Protein AF-A0A2E1MJI7-F1 (afdb_monomer)

Radius of gyration: 14.14 Å; Cα contacts (8 Å, |Δi|>4): 85; chains: 1; bounding box: 34×32×38 Å

Foldseek 3Di:
DPVVVLVVLCVVLVLVVFDDDDDDDDPDPDPFPDWDWDDDPVDIWIFTDPDDPVQSVQVSVLSSVRSVVDVDRDRDPVRVVRTDDDDPPPDDPDDD

pLDDT: mean 81.34, std 16.12, range [32.84, 95.75]

Secondary structure (DSSP, 8-state):
--HHHHHHHHHHTTGGGTS-----S--SS-S-SS-EEEEETTEEEEE----SHHHHHHHHHHHHHHTTT-TT-PPPHHHHTTEE--PPPS------

Solvent-accessible surface area (backbone atoms only — not comparable to full-atom values): 6364 Å² total; per-residue (Å²): 127,71,60,65,63,52,53,52,51,36,59,77,67,61,29,73,86,65,43,83,87,84,88,76,76,86,94,59,98,62,95,62,51,60,68,46,77,51,79,54,100,88,47,77,46,40,30,37,64,59,79,53,68,69,49,56,52,49,51,53,50,47,48,59,43,49,60,65,71,47,95,76,69,72,79,56,66,83,53,57,79,31,52,52,89,79,73,77,72,97,78,74,88,74,79,133

Structure (mmCIF, N/CA/C/O backbone):
data_AF-A0A2E1MJI7-F1
#
_entry.id   AF-A0A2E1MJI7-F1
#
loop_
_atom_site.group_PDB
_atom_site.id
_atom_site.type_symbol
_atom_site.label_atom_id
_atom_site.label_alt_id
_atom_site.label_comp_id
_atom_site.label_asym_id
_atom_site.label_entity_id
_atom_site.label_seq_id
_atom_site.pdbx_PDB_ins_code
_atom_site.Cartn_x
_atom_site.Cartn_y
_atom_site.Cartn_z
_atom_site.occupancy
_atom_site.B_iso_or_equiv
_atom_site.auth_seq_id
_atom_site.auth_comp_id
_atom_site.auth_asym_id
_atom_site.auth_atom_id
_atom_site.pdbx_PDB_model_num
ATOM 1 N N . MET A 1 1 ? 9.672 3.695 -8.325 1.00 69.19 1 MET A N 1
ATOM 2 C CA . MET A 1 1 ? 8.583 3.760 -7.327 1.00 69.19 1 MET A CA 1
ATOM 3 C C . MET A 1 1 ? 8.170 5.217 -7.141 1.00 69.19 1 MET A C 1
ATOM 5 O O . MET A 1 1 ? 9.068 6.026 -6.928 1.00 69.19 1 MET A O 1
ATOM 9 N N . PRO A 1 2 ? 6.879 5.576 -7.254 1.00 86.06 2 PRO A N 1
ATOM 10 C CA . PRO A 1 2 ?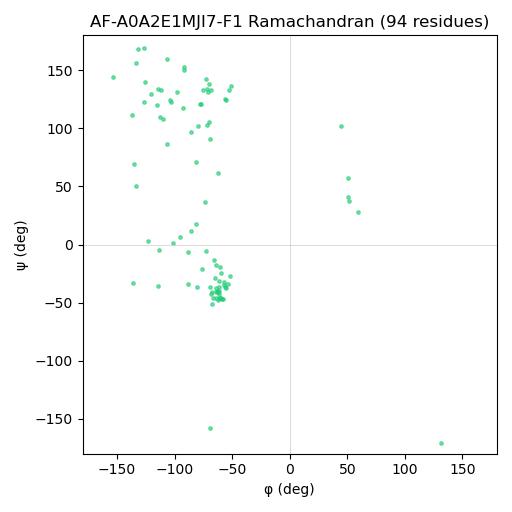 6.405 6.958 -7.165 1.00 86.06 2 PRO A CA 1
ATOM 11 C C . PRO A 1 2 ? 6.255 7.395 -5.698 1.00 86.06 2 PRO A C 1
ATOM 13 O O . PRO A 1 2 ? 5.154 7.527 -5.172 1.00 86.06 2 PRO A O 1
ATOM 16 N N . VAL A 1 3 ? 7.391 7.572 -5.021 1.00 87.69 3 VAL A N 1
ATOM 17 C CA . VAL A 1 3 ? 7.454 7.897 -3.586 1.00 87.69 3 VAL A CA 1
ATOM 18 C C . VAL A 1 3 ? 6.697 9.180 -3.251 1.00 87.69 3 VAL A C 1
ATOM 20 O O . VAL A 1 3 ? 5.907 9.187 -2.309 1.00 87.69 3 VAL A O 1
ATOM 23 N N . ASP A 1 4 ? 6.912 10.244 -4.022 1.00 92.25 4 ASP A N 1
ATOM 24 C CA . ASP A 1 4 ? 6.297 11.543 -3.737 1.00 92.25 4 ASP A CA 1
ATOM 25 C C . ASP A 1 4 ? 4.777 11.491 -3.926 1.00 92.25 4 ASP A C 1
ATOM 27 O O . ASP A 1 4 ? 4.037 11.925 -3.050 1.00 92.25 4 ASP A O 1
ATOM 31 N N . ALA A 1 5 ? 4.298 10.804 -4.969 1.00 90.81 5 ALA A N 1
ATOM 32 C CA . ALA A 1 5 ? 2.864 10.608 -5.183 1.00 90.81 5 ALA A CA 1
ATOM 33 C C . ALA A 1 5 ? 2.187 9.837 -4.033 1.00 90.81 5 ALA A C 1
ATOM 35 O O . ALA A 1 5 ? 1.050 10.139 -3.671 1.00 90.81 5 ALA A O 1
ATOM 36 N N . LEU A 1 6 ? 2.875 8.856 -3.433 1.00 91.88 6 LEU A N 1
ATOM 37 C CA . LEU 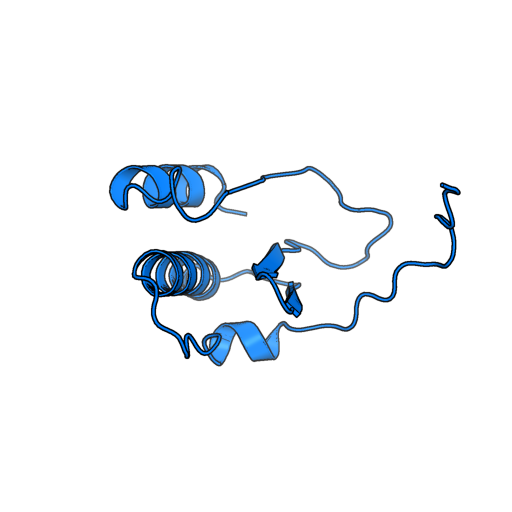A 1 6 ? 2.366 8.142 -2.257 1.00 91.88 6 LEU A CA 1
ATOM 38 C C . LEU A 1 6 ? 2.307 9.051 -1.024 1.00 91.88 6 LEU A C 1
ATOM 40 O O . LEU A 1 6 ? 1.308 9.034 -0.308 1.00 91.88 6 LEU A O 1
ATOM 44 N N . LYS A 1 7 ? 3.340 9.869 -0.787 1.00 93.31 7 LYS A N 1
ATOM 45 C CA . LYS A 1 7 ? 3.350 10.837 0.321 1.00 93.31 7 LYS A CA 1
ATOM 46 C C . LYS A 1 7 ? 2.221 11.857 0.182 1.00 93.31 7 LYS A C 1
ATOM 48 O O . LYS A 1 7 ? 1.480 12.069 1.142 1.00 93.31 7 LYS A O 1
ATOM 53 N N . ASP A 1 8 ? 2.047 12.410 -1.015 1.00 95.38 8 ASP A N 1
ATOM 54 C CA . ASP A 1 8 ? 0.985 13.368 -1.328 1.00 95.38 8 ASP A CA 1
ATOM 55 C C . ASP A 1 8 ? -0.398 12.745 -1.125 1.00 95.38 8 ASP A C 1
ATOM 57 O O . ASP A 1 8 ? -1.290 13.358 -0.537 1.00 95.38 8 ASP A O 1
ATOM 61 N N . ALA A 1 9 ? -0.583 11.494 -1.556 1.00 94.44 9 ALA A N 1
ATOM 62 C CA . ALA A 1 9 ? -1.826 10.766 -1.339 1.00 94.44 9 ALA A CA 1
ATOM 63 C C . ALA A 1 9 ? -2.108 10.533 0.154 1.00 94.44 9 ALA A C 1
ATOM 65 O O . ALA A 1 9 ? -3.254 10.676 0.585 1.00 94.44 9 ALA A O 1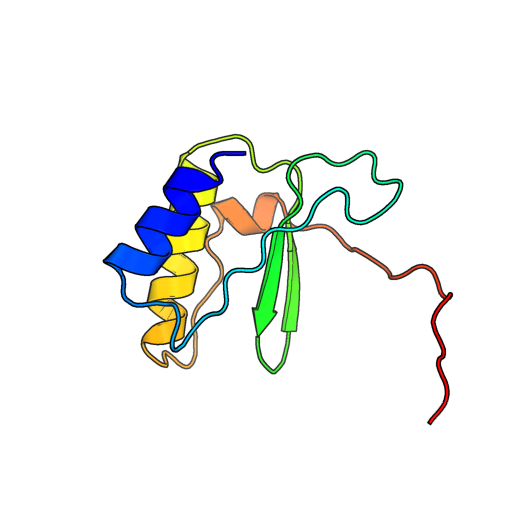
ATOM 66 N N . TRP A 1 10 ? -1.086 10.215 0.953 1.00 95.38 10 TRP A N 1
ATOM 67 C CA . TRP A 1 10 ? -1.228 10.041 2.401 1.00 95.38 10 TRP A CA 1
ATOM 68 C C . TRP A 1 10 ? -1.628 11.329 3.110 1.00 95.38 10 TRP A C 1
ATOM 70 O O . TRP A 1 10 ? -2.473 11.313 4.006 1.00 95.38 10 TRP A O 1
ATOM 80 N N . GLU A 1 11 ? -1.047 12.450 2.694 1.00 94.94 11 GLU A N 1
ATOM 81 C CA . GLU A 1 11 ? -1.392 13.767 3.210 1.00 94.94 11 GLU A CA 1
ATOM 82 C C . GLU A 1 11 ? -2.807 14.186 2.814 1.00 94.94 11 GLU A C 1
ATOM 84 O O . GLU A 1 11 ? -3.622 14.501 3.681 1.00 94.94 11 GLU A O 1
ATOM 89 N N . LYS A 1 12 ? -3.136 14.095 1.521 1.00 95.75 12 LYS A N 1
ATOM 90 C CA . LYS A 1 12 ? -4.447 14.465 0.976 1.00 95.75 12 LYS A CA 1
ATOM 91 C C . LYS A 1 12 ? -5.601 13.707 1.634 1.00 95.75 12 LYS A C 1
ATOM 93 O O . LYS A 1 12 ? -6.684 14.262 1.792 1.00 95.75 12 LYS A O 1
ATOM 98 N N . ASN A 1 13 ? -5.384 12.445 1.996 1.00 94.06 13 ASN A N 1
ATOM 99 C CA . ASN A 1 13 ? -6.398 11.596 2.623 1.00 94.06 13 ASN A CA 1
ATOM 100 C C . ASN A 1 13 ? -6.319 11.585 4.163 1.00 94.06 13 ASN A C 1
ATOM 102 O O . ASN A 1 13 ? -7.042 10.818 4.795 1.00 94.06 13 ASN A O 1
ATOM 106 N N . ASN A 1 14 ? -5.460 12.416 4.771 1.00 93.25 14 ASN A N 1
ATOM 107 C CA . ASN A 1 14 ? -5.238 12.489 6.219 1.00 93.25 14 ASN A CA 1
ATOM 108 C C . ASN A 1 14 ? -4.948 11.116 6.867 1.00 93.25 14 ASN A C 1
ATOM 110 O O . ASN A 1 14 ? -5.396 10.814 7.974 1.00 93.25 14 ASN A O 1
ATOM 114 N N . LEU A 1 15 ? -4.200 10.261 6.162 1.00 92.56 15 LEU A N 1
ATOM 115 C CA . LEU A 1 15 ? -3.964 8.876 6.579 1.00 92.56 15 LEU A CA 1
ATOM 116 C C . LEU A 1 15 ? -2.950 8.762 7.716 1.00 92.56 15 LEU A C 1
ATOM 118 O O . LEU A 1 15 ? -3.000 7.786 8.455 1.00 92.56 15 LEU A O 1
ATOM 122 N N . LYS A 1 16 ? -2.095 9.774 7.919 1.00 87.25 16 LYS A N 1
ATOM 123 C CA . LYS A 1 16 ? -0.994 9.776 8.905 1.00 87.25 16 LYS A CA 1
ATOM 124 C C . LYS A 1 16 ? -1.429 9.402 10.3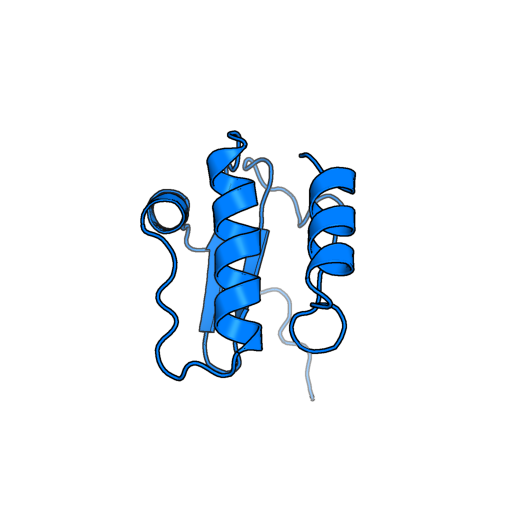36 1.00 87.25 16 LYS A C 1
ATOM 126 O O . LYS A 1 16 ? -0.625 8.855 11.076 1.00 87.25 16 LYS A O 1
ATOM 131 N N . ASN A 1 17 ? -2.688 9.654 10.709 1.00 85.75 17 ASN A N 1
ATOM 132 C CA . ASN A 1 17 ? -3.226 9.354 12.046 1.00 85.75 17 ASN A CA 1
ATOM 133 C C . ASN A 1 17 ? -3.806 7.935 12.199 1.00 85.75 17 ASN A C 1
ATOM 135 O O . ASN A 1 17 ? -4.236 7.573 13.288 1.00 85.75 17 ASN A O 1
ATOM 139 N N . SER A 1 18 ? -3.902 7.166 11.112 1.00 87.94 18 SER A N 1
ATOM 140 C CA . SER A 1 18 ? -4.644 5.892 11.071 1.00 87.94 18 SER A CA 1
ATOM 141 C C . SER A 1 18 ? -3.898 4.770 10.354 1.00 87.94 18 SER A C 1
ATOM 143 O O . SER A 1 18 ? -4.025 3.612 10.733 1.00 87.94 18 SER A O 1
ATOM 145 N N . VAL A 1 19 ? -3.110 5.103 9.331 1.00 90.38 19 VAL A N 1
ATOM 146 C CA . VAL A 1 19 ? -2.301 4.165 8.556 1.00 90.38 19 VAL A CA 1
ATOM 147 C C . VAL A 1 19 ? -0.935 4.799 8.330 1.00 90.38 19 VAL A C 1
ATOM 149 O O . VAL A 1 19 ? -0.806 5.784 7.599 1.00 90.38 19 VAL A O 1
ATOM 152 N N . GLU A 1 20 ? 0.094 4.237 8.953 1.00 92.38 20 GLU A N 1
ATOM 153 C CA . GLU A 1 20 ? 1.468 4.700 8.782 1.00 92.38 20 GLU A CA 1
ATOM 154 C C . GLU A 1 20 ? 1.988 4.374 7.371 1.00 92.38 20 GLU A C 1
ATOM 156 O O . GLU A 1 20 ? 1.753 3.288 6.841 1.00 92.38 20 GLU A O 1
ATOM 161 N N . LEU A 1 21 ? 2.709 5.321 6.760 1.00 92.31 21 LEU A N 1
ATOM 162 C CA . LEU A 1 21 ? 3.473 5.093 5.533 1.00 92.31 21 LEU A CA 1
ATOM 163 C C . LEU A 1 21 ? 4.964 5.140 5.849 1.00 92.31 21 LEU A C 1
ATOM 165 O O . LEU A 1 21 ? 5.530 6.217 6.044 1.00 92.31 21 LEU A O 1
ATOM 169 N N . THR A 1 22 ? 5.610 3.980 5.815 1.00 89.94 22 THR A N 1
ATOM 170 C CA . THR A 1 22 ? 7.064 3.863 5.935 1.00 89.94 22 THR A CA 1
ATOM 171 C C . THR A 1 22 ? 7.670 3.594 4.560 1.00 89.94 22 THR A C 1
ATOM 173 O O . THR A 1 22 ? 7.302 2.636 3.882 1.00 89.94 22 THR A O 1
ATOM 176 N N . ILE A 1 23 ? 8.619 4.432 4.140 1.00 86.38 23 ILE A N 1
ATOM 177 C CA . ILE A 1 23 ? 9.383 4.247 2.899 1.00 86.38 23 ILE A CA 1
ATOM 178 C C . ILE A 1 23 ? 10.827 3.955 3.286 1.00 86.38 23 ILE A C 1
ATOM 180 O O . ILE A 1 23 ? 11.535 4.835 3.773 1.00 86.38 23 ILE A O 1
ATOM 184 N N . SER A 1 24 ? 11.259 2.718 3.074 1.00 80.88 24 SER A N 1
ATOM 185 C CA . SER A 1 24 ? 12.628 2.275 3.314 1.00 80.88 24 SER A CA 1
ATOM 186 C C . SER A 1 24 ? 13.386 2.073 2.000 1.00 80.88 24 SER A C 1
ATOM 188 O O . SER A 1 24 ? 12.804 1.935 0.922 1.00 80.88 24 SER A O 1
ATOM 190 N N . GLY A 1 25 ? 14.717 2.079 2.099 1.00 71.56 25 GLY A N 1
ATOM 191 C CA . GLY A 1 25 ? 15.590 1.580 1.039 1.00 71.56 25 GLY A CA 1
ATOM 192 C C . GLY A 1 25 ? 15.487 0.056 0.895 1.00 71.56 25 GLY A C 1
ATOM 193 O O . GLY A 1 25 ? 14.511 -0.564 1.306 1.00 71.56 25 GLY A O 1
ATOM 194 N N . CYS A 1 26 ? 16.507 -0.575 0.316 1.00 67.12 26 CYS A N 1
ATOM 195 C CA . CYS A 1 26 ? 16.484 -2.014 0.055 1.00 67.12 26 CYS A CA 1
ATOM 196 C C . CYS A 1 26 ? 16.216 -2.840 1.334 1.00 67.12 26 CYS A C 1
ATOM 198 O O . CYS A 1 26 ? 16.958 -2.734 2.308 1.00 67.12 26 CYS A O 1
ATOM 200 N N . LEU A 1 27 ? 15.180 -3.686 1.312 1.00 62.69 27 LEU A N 1
ATOM 201 C CA . LEU A 1 27 ? 14.743 -4.528 2.440 1.00 62.69 27 LEU A CA 1
ATOM 202 C C . LEU A 1 27 ? 15.556 -5.837 2.593 1.00 62.69 27 LEU A C 1
ATOM 204 O O . LEU A 1 27 ? 15.112 -6.774 3.248 1.00 62.69 27 LEU A O 1
ATOM 208 N N . GLY A 1 28 ? 16.739 -5.932 1.977 1.00 62.31 28 GLY A N 1
ATOM 209 C CA . GLY A 1 28 ? 17.617 -7.111 2.014 1.00 62.31 28 GLY A CA 1
ATOM 210 C C . GLY A 1 28 ? 18.107 -7.533 0.621 1.00 62.31 28 GLY A C 1
ATOM 211 O O . GLY A 1 28 ? 17.883 -6.808 -0.344 1.00 62.31 28 GLY A O 1
ATOM 212 N N . PRO A 1 29 ? 18.758 -8.703 0.464 1.00 55.66 29 PRO A N 1
ATOM 213 C CA . PRO A 1 29 ? 19.341 -9.170 -0.807 1.00 55.66 29 PRO A CA 1
ATOM 214 C C . PRO A 1 29 ? 18.294 -9.642 -1.844 1.00 55.66 29 PRO A C 1
ATOM 216 O O . PRO A 1 29 ? 18.492 -10.623 -2.562 1.00 55.66 29 PRO A O 1
ATOM 219 N N . CYS A 1 30 ? 17.142 -8.975 -1.914 1.00 57.94 30 CYS A N 1
ATOM 220 C CA . CYS A 1 30 ? 16.016 -9.378 -2.743 1.00 57.94 30 CYS A CA 1
ATOM 221 C C . CYS A 1 30 ? 16.287 -9.161 -4.238 1.00 57.94 30 CYS A C 1
ATOM 223 O O . CYS A 1 30 ? 16.696 -8.088 -4.668 1.00 57.94 30 CYS A O 1
ATOM 225 N N . LYS A 1 31 ? 15.953 -10.176 -5.045 1.00 62.56 31 LYS A N 1
ATOM 226 C CA . LYS A 1 31 ? 15.828 -10.074 -6.513 1.00 62.56 31 LYS A CA 1
ATOM 227 C C . LYS A 1 31 ? 14.569 -9.306 -6.957 1.00 62.56 31 LYS A C 1
ATOM 229 O O . LYS A 1 31 ? 14.379 -9.101 -8.152 1.00 62.56 31 LYS A O 1
ATOM 234 N N . MET A 1 32 ? 13.704 -8.945 -6.008 1.00 74.12 32 MET A N 1
ATOM 235 C CA . MET A 1 32 ? 12.395 -8.336 -6.237 1.00 74.12 32 MET A CA 1
ATOM 236 C C . MET A 1 32 ? 12.456 -6.818 -6.088 1.00 74.12 32 MET A C 1
ATOM 238 O O . MET A 1 32 ? 12.972 -6.304 -5.095 1.00 74.12 32 MET A O 1
ATOM 242 N N . HIS A 1 33 ? 11.905 -6.108 -7.069 1.00 77.81 33 HIS A N 1
ATOM 243 C CA . HIS A 1 33 ? 11.837 -4.649 -7.086 1.00 77.81 33 HIS A CA 1
ATOM 244 C C . HIS A 1 33 ? 10.524 -4.157 -6.469 1.00 77.81 33 HIS A C 1
ATOM 246 O O . HIS A 1 33 ? 9.504 -4.838 -6.544 1.00 77.81 33 HIS A O 1
ATOM 252 N N . ASN A 1 34 ? 10.539 -2.939 -5.913 1.00 83.50 34 ASN A N 1
ATOM 253 C CA . ASN A 1 34 ? 9.356 -2.244 -5.384 1.00 83.50 34 ASN A CA 1
ATOM 254 C C . ASN A 1 34 ? 8.526 -3.112 -4.419 1.00 83.50 34 ASN A C 1
ATOM 256 O O . ASN A 1 34 ? 7.340 -3.355 -4.644 1.00 83.50 34 ASN A O 1
ATOM 260 N N . VAL A 1 35 ? 9.179 -3.596 -3.360 1.00 85.88 35 VAL A N 1
ATOM 261 C CA . VAL A 1 35 ? 8.523 -4.373 -2.304 1.00 85.88 35 VAL A CA 1
ATOM 262 C C . VAL A 1 35 ? 7.702 -3.446 -1.409 1.00 85.88 35 VAL A C 1
ATOM 264 O O . VAL A 1 35 ? 8.192 -2.410 -0.962 1.00 85.88 35 VAL A O 1
ATOM 267 N N . CYS A 1 36 ? 6.464 -3.838 -1.132 1.00 89.06 36 CYS A N 1
ATOM 268 C CA . CYS A 1 36 ? 5.562 -3.172 -0.202 1.00 89.06 36 CYS A CA 1
ATOM 269 C C . CYS A 1 36 ? 5.062 -4.186 0.829 1.00 89.06 36 CYS A C 1
ATOM 271 O O . CYS A 1 36 ? 4.766 -5.333 0.490 1.00 89.06 36 CYS A O 1
ATOM 273 N N . VAL A 1 37 ? 4.967 -3.763 2.087 1.00 88.75 37 VAL A N 1
ATOM 274 C CA . VAL A 1 37 ? 4.430 -4.585 3.173 1.00 88.75 37 VAL A CA 1
ATOM 275 C C . VAL A 1 37 ? 3.151 -3.935 3.670 1.00 88.75 37 VAL A C 1
ATOM 277 O O . VAL A 1 37 ? 3.169 -2.796 4.129 1.00 88.75 37 VAL A O 1
ATOM 280 N N . LEU A 1 38 ? 2.045 -4.668 3.582 1.00 89.62 38 LEU A N 1
ATOM 281 C CA . LEU A 1 38 ? 0.777 -4.292 4.192 1.00 89.62 38 LEU A CA 1
ATOM 282 C C . LEU A 1 38 ? 0.700 -4.939 5.571 1.00 89.62 38 LEU A C 1
ATOM 284 O O . LEU A 1 38 ? 0.718 -6.166 5.678 1.00 89.62 38 LEU A O 1
ATOM 288 N N . MET A 1 39 ? 0.629 -4.118 6.616 1.00 85.38 39 MET A N 1
ATOM 289 C CA . MET A 1 39 ? 0.520 -4.576 8.000 1.00 85.38 39 MET A CA 1
ATOM 290 C C . MET A 1 39 ? -0.850 -4.217 8.565 1.00 85.38 39 MET A C 1
ATOM 292 O O . MET A 1 39 ? -1.333 -3.098 8.416 1.00 85.38 39 MET A O 1
ATOM 296 N N . THR A 1 40 ? -1.466 -5.195 9.214 1.00 82.38 40 THR A N 1
ATOM 297 C CA . THR A 1 40 ? -2.685 -5.068 10.018 1.00 82.38 40 THR A CA 1
ATOM 298 C C . THR A 1 40 ? -2.436 -5.763 11.356 1.00 82.38 40 THR A C 1
ATOM 300 O O . THR A 1 40 ? -1.467 -6.511 11.474 1.00 82.38 40 THR A O 1
ATOM 303 N N . GLU A 1 41 ? -3.313 -5.581 12.344 1.00 78.50 41 GLU A N 1
ATOM 304 C CA . GLU A 1 41 ? -3.155 -6.198 13.674 1.00 78.50 41 GLU A CA 1
ATOM 305 C C . GLU A 1 41 ? -2.958 -7.723 13.626 1.00 78.50 41 GLU A C 1
ATOM 307 O O . GLU A 1 41 ? -2.206 -8.276 14.422 1.00 78.50 41 GLU A O 1
ATOM 312 N N . ASN A 1 42 ? -3.593 -8.399 12.662 1.00 76.38 42 ASN A N 1
ATOM 313 C CA . ASN A 1 42 ? -3.633 -9.861 12.594 1.00 76.38 42 ASN A CA 1
ATOM 314 C C . ASN A 1 42 ? -2.894 -10.450 11.388 1.00 76.38 42 ASN A C 1
ATOM 316 O O . ASN A 1 42 ? -2.842 -11.671 11.241 1.00 76.38 42 ASN A O 1
ATOM 320 N N . ASN A 1 43 ? -2.387 -9.616 10.477 1.00 80.56 43 ASN A N 1
ATOM 321 C CA . ASN A 1 43 ? -1.855 -10.105 9.212 1.00 80.56 43 ASN A CA 1
ATOM 322 C C . ASN A 1 43 ? -0.786 -9.185 8.625 1.00 80.56 43 ASN A C 1
ATOM 324 O O . ASN A 1 43 ? -0.905 -7.959 8.674 1.00 80.56 43 ASN A O 1
ATOM 328 N N . GLN A 1 44 ? 0.209 -9.807 7.995 1.00 86.31 44 GLN A N 1
ATOM 329 C CA . GLN A 1 44 ? 1.278 -9.149 7.262 1.00 86.31 44 GLN A CA 1
ATOM 330 C C . GLN A 1 44 ? 1.355 -9.735 5.856 1.00 86.31 44 GLN A C 1
ATOM 332 O O . GLN A 1 44 ? 1.555 -10.937 5.678 1.00 86.31 44 GLN A O 1
ATOM 337 N N . ILE A 1 45 ? 1.225 -8.877 4.848 1.00 88.50 45 ILE A N 1
ATOM 338 C CA . ILE A 1 45 ? 1.234 -9.280 3.443 1.00 88.50 45 ILE A CA 1
ATOM 339 C C . ILE A 1 45 ? 2.367 -8.580 2.714 1.00 88.50 45 ILE A C 1
ATOM 341 O O . ILE A 1 45 ? 2.520 -7.363 2.781 1.00 88.50 45 ILE A O 1
ATOM 345 N N . TRP A 1 46 ? 3.151 -9.383 2.003 1.00 89.88 46 TRP A N 1
ATOM 346 C CA . TRP A 1 46 ? 4.296 -8.937 1.228 1.00 89.88 46 TRP A CA 1
ATOM 347 C C . TRP A 1 46 ? 3.929 -8.899 -0.244 1.00 89.88 46 TRP A C 1
ATOM 349 O O . TRP A 1 46 ? 3.529 -9.915 -0.813 1.00 89.88 46 TRP A O 1
ATOM 359 N N . LEU A 1 47 ? 4.075 -7.724 -0.843 1.00 90.44 47 LEU A N 1
ATOM 360 C CA . LEU A 1 47 ? 3.801 -7.452 -2.246 1.00 90.44 47 LEU A CA 1
ATOM 361 C C . LEU A 1 47 ? 5.112 -7.097 -2.944 1.00 90.44 47 LEU A C 1
ATOM 363 O O . LEU A 1 47 ? 5.897 -6.315 -2.410 1.00 90.44 47 LEU A O 1
ATOM 367 N N . GLY A 1 48 ? 5.371 -7.668 -4.115 1.00 90.00 48 GLY A N 1
ATOM 368 C CA . GLY A 1 48 ? 6.571 -7.395 -4.912 1.00 90.00 48 GLY A CA 1
ATOM 369 C C . GLY A 1 48 ? 6.222 -6.983 -6.336 1.00 90.00 48 GLY A C 1
ATOM 370 O O . GLY A 1 48 ? 5.084 -7.109 -6.757 1.00 90.00 48 GLY A O 1
ATOM 371 N N . GLU A 1 49 ? 7.200 -6.493 -7.096 1.00 89.56 49 GLU A N 1
ATOM 372 C CA . GLU A 1 49 ? 7.033 -6.196 -8.528 1.00 89.56 49 GLU A CA 1
ATOM 373 C C . GLU A 1 49 ? 5.926 -5.172 -8.852 1.00 89.56 49 GLU A C 1
ATOM 375 O O . GLU A 1 49 ? 5.387 -5.133 -9.961 1.00 89.56 49 GLU A O 1
ATOM 380 N N . LEU A 1 50 ? 5.638 -4.258 -7.918 1.00 90.38 50 LEU A N 1
ATOM 381 C CA . LEU A 1 50 ? 4.677 -3.182 -8.143 1.00 90.38 50 LEU A CA 1
ATOM 382 C C . LEU A 1 50 ? 5.247 -2.168 -9.144 1.00 90.38 50 LEU A C 1
ATOM 384 O O . LEU A 1 50 ? 6.157 -1.397 -8.830 1.00 90.38 50 LEU A O 1
ATOM 388 N N . ARG A 1 51 ? 4.737 -2.187 -10.379 1.00 89.44 51 ARG A N 1
ATOM 389 C CA . ARG A 1 51 ? 5.255 -1.356 -11.484 1.00 89.44 51 ARG A CA 1
ATOM 390 C C . ARG A 1 51 ? 4.282 -0.296 -11.994 1.00 89.44 51 ARG A C 1
ATOM 392 O O . ARG A 1 51 ? 4.716 0.790 -12.360 1.00 89.44 51 ARG A O 1
ATOM 399 N N . GLU A 1 52 ? 2.993 -0.604 -12.012 1.00 92.19 52 GLU A N 1
ATOM 400 C CA . GLU A 1 52 ? 1.966 0.234 -12.631 1.00 92.19 52 GLU A CA 1
ATOM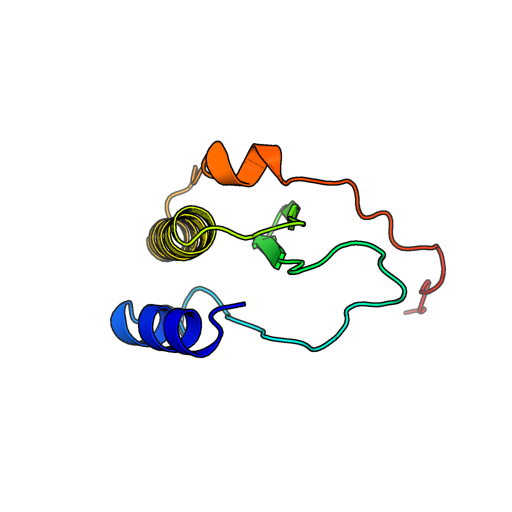 401 C C . GLU A 1 52 ? 1.341 1.217 -11.638 1.00 92.19 52 GLU A C 1
ATOM 403 O O . GLU A 1 52 ? 1.204 0.911 -10.453 1.00 92.19 52 GLU A O 1
ATOM 408 N N . ASN A 1 53 ? 0.896 2.380 -12.127 1.00 91.75 53 ASN A N 1
ATOM 409 C CA . ASN A 1 53 ? 0.191 3.379 -11.311 1.00 91.75 53 ASN A CA 1
ATOM 410 C C . ASN A 1 53 ? -1.038 2.785 -10.609 1.00 91.75 53 ASN A C 1
ATOM 412 O O . ASN A 1 53 ? -1.258 3.068 -9.433 1.00 91.75 53 ASN A O 1
ATOM 416 N N . ALA A 1 54 ? -1.755 1.882 -11.284 1.00 93.38 54 ALA A N 1
ATOM 417 C CA . ALA A 1 54 ? -2.905 1.174 -10.729 1.00 93.38 54 ALA A CA 1
ATOM 418 C C . ALA A 1 54 ? -2.569 0.398 -9.442 1.00 93.38 54 ALA A C 1
ATOM 420 O O . ALA A 1 54 ? -3.402 0.308 -8.541 1.00 93.38 54 ALA A O 1
ATOM 421 N N . HIS A 1 55 ? -1.341 -0.117 -9.303 1.00 93.81 55 HIS A N 1
ATOM 422 C CA . HIS A 1 55 ? -0.907 -0.765 -8.066 1.00 93.81 55 HIS A CA 1
ATOM 423 C C . HIS A 1 55 ? -0.811 0.241 -6.917 1.00 93.81 55 HIS A C 1
ATOM 425 O O . HIS A 1 55 ? -1.311 -0.010 -5.825 1.00 93.81 55 HIS A O 1
ATOM 431 N N . PHE A 1 56 ? -0.201 1.401 -7.156 1.00 92.94 56 PHE A N 1
ATOM 432 C CA . PHE A 1 56 ? -0.031 2.429 -6.127 1.00 92.94 56 PHE A CA 1
ATOM 433 C C . PHE A 1 56 ? -1.365 3.083 -5.748 1.00 92.94 56 PHE A C 1
ATOM 435 O O . PHE A 1 56 ? -1.621 3.323 -4.571 1.00 92.94 56 PHE A O 1
ATOM 442 N N . GLU A 1 57 ? -2.258 3.287 -6.715 1.00 94.00 57 GLU A N 1
ATOM 443 C CA . GLU A 1 57 ? -3.634 3.724 -6.461 1.00 94.00 57 GLU A CA 1
ATOM 444 C C . GLU A 1 57 ? -4.410 2.702 -5.622 1.00 94.00 57 GLU A C 1
ATOM 446 O O . GLU A 1 57 ? -5.124 3.081 -4.691 1.00 94.00 57 GLU A O 1
ATOM 451 N N . ALA A 1 58 ? -4.234 1.404 -5.891 1.00 94.50 58 ALA A N 1
ATOM 452 C CA . ALA A 1 58 ? -4.840 0.342 -5.096 1.00 94.50 58 ALA A CA 1
ATOM 453 C C . ALA A 1 58 ? -4.312 0.318 -3.650 1.00 94.50 58 ALA A C 1
ATOM 455 O O . ALA A 1 58 ? -5.104 0.104 -2.732 1.00 94.50 58 ALA A O 1
ATOM 456 N N . LEU A 1 59 ? -3.019 0.597 -3.425 1.00 93.88 59 LEU A N 1
ATOM 457 C CA . LEU A 1 59 ? -2.448 0.745 -2.077 1.00 93.88 59 LEU A CA 1
ATOM 458 C C . LEU A 1 59 ? -3.088 1.911 -1.317 1.00 93.88 59 LEU A C 1
ATOM 460 O O . LEU A 1 59 ? -3.520 1.743 -0.177 1.00 93.88 59 LEU A O 1
ATOM 464 N N . VAL A 1 60 ? -3.192 3.082 -1.956 1.00 94.44 60 VAL A N 1
ATOM 465 C CA . VAL A 1 60 ? -3.832 4.269 -1.364 1.00 94.44 60 VAL A CA 1
ATOM 466 C C . VAL A 1 60 ? -5.293 3.976 -1.040 1.00 94.44 60 VAL A C 1
ATOM 468 O O . VAL A 1 60 ? -5.762 4.276 0.057 1.00 94.44 60 VAL A O 1
ATOM 471 N N . LYS A 1 61 ? -6.022 3.359 -1.975 1.00 93.56 61 LYS A N 1
ATOM 472 C CA . LYS A 1 61 ? -7.424 2.988 -1.777 1.00 93.56 61 LYS A CA 1
ATOM 473 C C . LYS A 1 61 ? -7.588 2.045 -0.589 1.00 93.56 61 LYS A C 1
ATOM 475 O O . LYS A 1 61 ? -8.458 2.283 0.243 1.00 93.56 61 LYS A O 1
ATOM 480 N N . TRP A 1 62 ? -6.750 1.014 -0.503 1.00 93.00 62 TRP A N 1
ATOM 481 C CA . TRP A 1 62 ? -6.761 0.076 0.614 1.00 93.00 62 TRP A CA 1
ATOM 482 C C . TRP A 1 62 ? -6.507 0.790 1.948 1.00 93.00 62 TRP A C 1
ATOM 484 O O . TRP A 1 62 ? -7.286 0.618 2.883 1.00 93.00 62 TRP A O 1
ATOM 494 N N . ALA A 1 63 ? -5.507 1.673 2.019 1.00 92.50 63 ALA A N 1
ATOM 495 C CA . ALA A 1 63 ? -5.222 2.455 3.222 1.00 92.50 63 ALA A CA 1
ATOM 496 C C . ALA A 1 63 ? -6.400 3.366 3.625 1.00 92.50 63 ALA A C 1
ATOM 498 O O . ALA A 1 63 ? -6.753 3.446 4.801 1.00 92.50 63 ALA A O 1
ATOM 499 N N . CYS A 1 64 ? -7.067 3.997 2.655 1.00 92.06 64 CYS A N 1
ATOM 500 C CA . CYS A 1 64 ? -8.285 4.780 2.881 1.00 92.06 64 CYS A CA 1
ATOM 501 C C . CYS A 1 64 ? -9.482 3.950 3.358 1.00 92.06 64 CYS A C 1
ATOM 503 O O . CYS A 1 64 ? -10.384 4.492 3.997 1.00 92.06 64 CYS A O 1
ATOM 505 N N . ASP A 1 65 ? -9.558 2.674 2.992 1.00 90.88 65 ASP A N 1
ATOM 506 C CA . ASP A 1 65 ? -10.630 1.789 3.440 1.00 90.88 65 ASP A CA 1
ATOM 507 C C . ASP A 1 65 ? -10.345 1.272 4.863 1.00 90.88 65 ASP A C 1
ATOM 509 O O . ASP A 1 65 ? -11.274 1.213 5.674 1.00 90.88 65 ASP A O 1
ATOM 513 N N . ILE A 1 66 ? -9.074 1.001 5.199 1.00 88.31 66 ILE A N 1
ATOM 514 C CA . ILE A 1 66 ? -8.621 0.648 6.559 1.00 88.31 66 ILE A CA 1
ATOM 515 C C . ILE A 1 66 ? -8.837 1.809 7.533 1.00 88.31 66 ILE A C 1
ATOM 517 O O . ILE A 1 66 ? -9.404 1.605 8.604 1.00 88.31 66 ILE A O 1
ATOM 521 N N . SER A 1 67 ? -8.470 3.039 7.155 1.00 89.88 67 SER A N 1
ATOM 522 C CA . SER A 1 67 ? -8.608 4.218 8.027 1.00 89.88 67 SER A CA 1
ATOM 523 C C . SER A 1 67 ? -10.049 4.517 8.446 1.00 89.88 67 SER A C 1
ATOM 525 O O . SER A 1 67 ? -10.289 5.196 9.442 1.00 89.88 67 SER A O 1
ATOM 527 N N . LYS A 1 68 ? -11.028 3.986 7.708 1.00 88.88 68 LYS A N 1
ATOM 528 C CA . LYS A 1 68 ? -12.459 4.103 8.009 1.00 88.88 68 LYS A CA 1
ATOM 529 C C . LYS A 1 68 ? -12.965 3.026 8.977 1.00 88.88 68 LYS A C 1
ATOM 531 O O . LYS A 1 68 ? -14.180 2.885 9.104 1.00 88.88 68 LYS A O 1
ATOM 536 N N . ASN A 1 69 ? -12.076 2.268 9.631 1.00 74.62 69 ASN A N 1
ATOM 537 C CA . ASN A 1 69 ? -12.399 1.191 10.577 1.00 74.62 69 ASN A CA 1
ATOM 538 C C . ASN A 1 69 ? -13.419 0.188 10.022 1.00 74.62 69 ASN A C 1
ATOM 540 O O . ASN A 1 69 ? -14.345 -0.241 10.711 1.00 74.62 69 ASN A O 1
ATOM 544 N N . ARG A 1 70 ? -13.282 -0.172 8.742 1.00 71.31 70 ARG A N 1
ATOM 545 C CA . ARG A 1 70 ? -14.134 -1.200 8.146 1.00 71.31 70 ARG A CA 1
ATOM 546 C C . ARG A 1 70 ? -13.626 -2.576 8.600 1.00 71.31 70 ARG A C 1
ATOM 548 O O . ARG A 1 70 ? -12.485 -2.908 8.296 1.00 71.31 70 ARG A O 1
ATOM 555 N N . PRO A 1 71 ? -14.444 -3.395 9.282 1.00 61.78 71 PRO A N 1
ATOM 556 C CA . PRO A 1 71 ? -13.991 -4.664 9.863 1.00 61.78 71 PRO A CA 1
ATOM 557 C C . PRO A 1 71 ? -13.576 -5.721 8.822 1.00 61.78 71 PRO A C 1
ATOM 559 O O . PRO A 1 71 ? -12.934 -6.703 9.173 1.00 61.78 71 PRO A O 1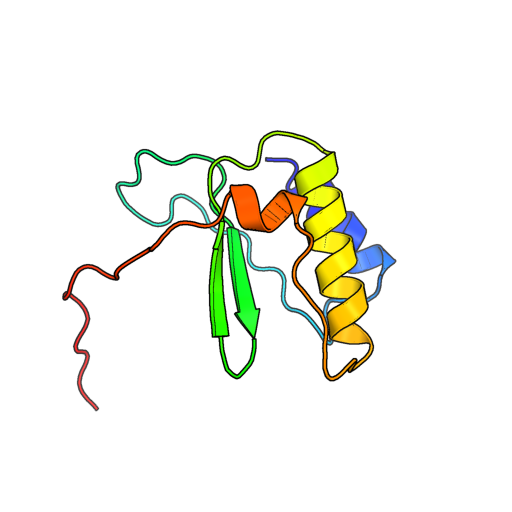
ATOM 562 N N . GLU A 1 72 ? -13.898 -5.519 7.539 1.00 69.56 72 GLU A N 1
ATOM 563 C CA . GLU A 1 72 ? -13.644 -6.481 6.458 1.00 69.56 72 GLU A CA 1
ATOM 564 C C . GLU A 1 72 ? -13.019 -5.821 5.215 1.00 69.56 72 GLU A C 1
ATOM 566 O O . GLU A 1 72 ? -13.499 -5.981 4.088 1.00 69.56 72 GLU A O 1
ATOM 571 N N . VAL A 1 73 ? -11.953 -5.033 5.382 1.00 76.50 73 VAL A N 1
ATOM 572 C CA . VAL A 1 73 ? -11.236 -4.494 4.214 1.00 76.50 73 VAL A CA 1
ATOM 573 C C . VAL A 1 73 ? -10.465 -5.613 3.524 1.00 76.50 73 VAL A C 1
ATOM 575 O O . VAL A 1 73 ? -9.397 -6.038 3.963 1.00 76.50 73 VAL A O 1
ATOM 578 N N . LYS A 1 74 ? -11.011 -6.079 2.403 1.00 85.25 74 LYS A N 1
ATOM 579 C CA . LYS A 1 74 ? -10.325 -7.009 1.508 1.00 85.25 74 LYS A CA 1
ATOM 580 C C . LYS A 1 74 ? -9.222 -6.286 0.747 1.00 85.25 74 LYS A C 1
ATOM 582 O O . LYS A 1 74 ? -9.388 -5.144 0.316 1.00 85.25 74 LYS A O 1
ATOM 587 N N . ILE A 1 75 ? -8.107 -6.978 0.549 1.00 86.25 75 ILE A N 1
ATOM 588 C CA . ILE A 1 75 ? -7.037 -6.479 -0.310 1.00 86.25 75 ILE A CA 1
ATOM 589 C C . ILE A 1 75 ? -7.512 -6.553 -1.765 1.00 86.25 75 ILE A C 1
ATOM 591 O O . ILE A 1 75 ? -8.034 -7.594 -2.172 1.00 86.25 75 ILE A O 1
ATOM 595 N N . PRO A 1 76 ? -7.355 -5.469 -2.545 1.00 88.81 76 PRO A N 1
ATOM 596 C CA . PRO A 1 76 ? -7.668 -5.465 -3.968 1.00 88.81 76 PRO A CA 1
ATOM 597 C C . PRO A 1 76 ? -7.009 -6.630 -4.720 1.00 88.81 76 PRO A C 1
ATOM 599 O O . PRO A 1 76 ? -5.820 -6.885 -4.541 1.00 88.81 76 PRO A O 1
ATOM 602 N N . GLU A 1 77 ? -7.748 -7.291 -5.615 1.00 90.94 77 GLU A N 1
ATOM 603 C CA . GLU A 1 77 ? -7.245 -8.444 -6.388 1.00 90.94 77 GLU A CA 1
ATOM 604 C C . GLU A 1 77 ? -5.979 -8.119 -7.188 1.00 90.94 77 GLU A C 1
ATOM 606 O O . GLU A 1 77 ? -5.057 -8.929 -7.239 1.00 90.94 77 GLU A O 1
ATOM 611 N N . ILE A 1 78 ? -5.890 -6.895 -7.720 1.00 92.38 78 ILE A N 1
ATOM 612 C CA . ILE A 1 78 ? -4.708 -6.396 -8.435 1.00 92.38 78 ILE A CA 1
ATOM 613 C C . ILE A 1 78 ? -3.442 -6.384 -7.565 1.00 92.38 78 ILE A C 1
ATOM 615 O O . ILE A 1 78 ? -2.339 -6.427 -8.090 1.00 92.38 78 ILE A O 1
ATOM 619 N N . LEU A 1 79 ? -3.574 -6.321 -6.237 1.00 91.81 79 LEU A N 1
ATOM 620 C CA . LEU A 1 79 ? -2.446 -6.439 -5.313 1.00 91.81 79 LEU A CA 1
ATOM 621 C C . LEU A 1 79 ? -2.176 -7.900 -4.944 1.00 91.81 79 LEU A C 1
ATOM 623 O O . LEU A 1 79 ? -1.020 -8.276 -4.785 1.00 91.81 79 LEU A O 1
ATOM 627 N N . LEU A 1 80 ? -3.212 -8.739 -4.849 1.00 90.12 80 LEU A N 1
ATOM 628 C CA . LEU A 1 80 ? -3.062 -10.158 -4.506 1.00 90.12 80 LEU A CA 1
ATOM 629 C C . LEU A 1 80 ? -2.216 -10.927 -5.530 1.00 90.12 80 LEU A C 1
ATOM 631 O O . LEU A 1 80 ? -1.474 -11.826 -5.147 1.00 90.12 80 LEU A O 1
ATOM 635 N N . THR A 1 81 ? -2.251 -10.548 -6.811 1.00 91.94 81 THR A N 1
ATOM 636 C CA . THR A 1 81 ? -1.392 -11.149 -7.852 1.00 91.94 81 THR A CA 1
ATOM 637 C C . THR A 1 81 ? 0.100 -10.895 -7.638 1.00 91.94 81 THR A C 1
ATOM 639 O O . THR A 1 81 ? 0.930 -11.592 -8.214 1.00 91.94 81 THR A O 1
ATOM 642 N N . HIS A 1 82 ? 0.438 -9.905 -6.811 1.00 91.56 82 HIS A N 1
ATOM 643 C CA . HIS A 1 82 ? 1.805 -9.529 -6.453 1.00 91.56 82 HIS A CA 1
ATOM 644 C C . HIS A 1 82 ? 2.223 -10.053 -5.080 1.00 91.56 82 HIS A C 1
ATOM 646 O O . HIS A 1 82 ? 3.338 -9.777 -4.629 1.00 91.56 82 HIS A O 1
ATOM 652 N N . GLN A 1 83 ? 1.343 -10.797 -4.402 1.00 90.50 83 GLN A N 1
ATOM 653 C CA . GLN A 1 83 ? 1.642 -11.378 -3.105 1.00 90.50 83 GLN A CA 1
ATOM 654 C C . GLN A 1 83 ? 2.695 -12.479 -3.239 1.00 90.50 83 GLN A C 1
ATOM 656 O O . GLN A 1 83 ? 2.578 -13.389 -4.059 1.00 90.50 83 GLN A O 1
ATOM 661 N N . PHE A 1 84 ? 3.704 -12.438 -2.373 1.00 88.12 84 PHE A N 1
ATOM 662 C CA . PHE A 1 84 ? 4.691 -13.503 -2.262 1.00 88.12 84 PHE A CA 1
ATOM 663 C C . PHE A 1 84 ? 4.931 -13.886 -0.804 1.00 88.12 84 PHE A C 1
ATOM 665 O O . PHE A 1 84 ? 4.719 -13.107 0.125 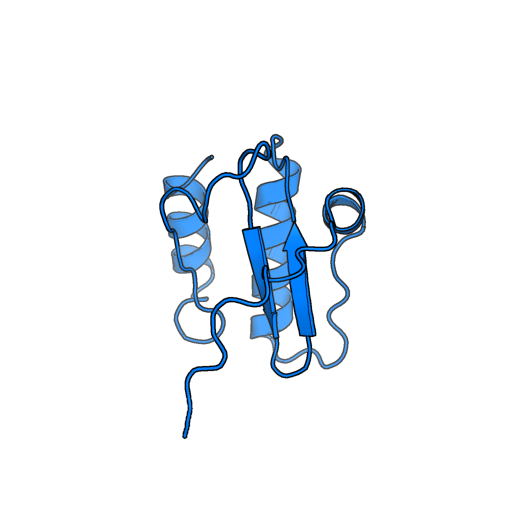1.00 88.12 84 PHE A O 1
ATOM 672 N N . ASN A 1 85 ? 5.398 -15.115 -0.598 1.00 82.94 85 ASN A N 1
ATOM 673 C CA . ASN A 1 85 ? 5.784 -15.578 0.726 1.00 82.94 85 ASN A CA 1
ATOM 674 C C . ASN A 1 85 ? 7.174 -15.038 1.061 1.00 82.94 85 ASN A C 1
ATOM 676 O O . ASN A 1 85 ? 8.182 -15.583 0.610 1.00 82.94 85 ASN A O 1
ATOM 680 N N . HIS A 1 86 ? 7.235 -13.993 1.880 1.00 76.19 86 HIS A N 1
ATOM 681 C CA . HIS A 1 86 ? 8.474 -13.615 2.542 1.00 76.19 86 HIS A CA 1
ATOM 682 C C . HIS A 1 86 ? 8.599 -14.433 3.827 1.00 76.19 86 HIS A C 1
ATOM 684 O O . HIS A 1 86 ? 8.007 -14.105 4.853 1.00 76.19 86 HIS A O 1
ATOM 690 N N . LYS A 1 87 ? 9.342 -15.541 3.769 1.00 61.69 87 LYS A N 1
ATOM 691 C CA . LYS A 1 87 ? 9.808 -16.177 5.000 1.00 61.69 87 LYS A CA 1
ATOM 692 C C . LYS A 1 87 ? 10.976 -15.336 5.507 1.00 61.69 87 LYS A C 1
ATOM 694 O O . LYS A 1 87 ? 11.946 -15.210 4.753 1.00 61.69 87 LYS A O 1
ATOM 699 N N . PRO A 1 88 ? 10.922 -14.768 6.724 1.00 55.09 88 PRO A N 1
ATOM 700 C CA . PRO A 1 88 ? 12.144 -14.268 7.321 1.00 55.09 88 PRO A CA 1
ATOM 701 C C . PRO A 1 88 ? 13.119 -15.446 7.346 1.00 55.09 88 PRO A C 1
ATOM 703 O O . PRO A 1 88 ? 12.775 -16.533 7.810 1.00 55.09 88 PRO A O 1
ATOM 706 N N . LEU A 1 89 ? 14.308 -15.263 6.769 1.00 45.94 89 LEU A N 1
ATOM 707 C CA . LEU A 1 89 ? 15.420 -16.161 7.061 1.00 45.94 89 LEU A CA 1
ATOM 708 C C . LEU A 1 89 ? 15.533 -16.197 8.592 1.00 45.94 89 LEU A C 1
ATOM 710 O O . LEU A 1 89 ? 15.444 -15.140 9.216 1.00 45.94 89 LEU A O 1
ATOM 714 N N . ASP A 1 90 ? 15.653 -17.383 9.186 1.00 40.66 90 ASP A N 1
ATOM 715 C CA . ASP A 1 90 ? 15.678 -17.627 10.636 1.00 40.66 90 ASP A CA 1
ATOM 716 C C . ASP A 1 90 ? 16.883 -16.962 11.346 1.00 40.66 90 ASP A C 1
ATOM 718 O O . ASP A 1 90 ? 17.732 -17.644 11.917 1.00 40.66 90 ASP A O 1
ATOM 722 N N . ILE A 1 91 ? 17.006 -15.631 11.313 1.00 41.72 91 ILE A N 1
ATOM 723 C CA . ILE A 1 91 ? 18.177 -14.908 11.835 1.00 41.72 91 ILE A CA 1
ATOM 724 C C . ILE A 1 91 ? 17.875 -13.855 12.896 1.00 41.72 91 ILE A C 1
ATOM 726 O O . ILE A 1 91 ? 18.815 -13.267 13.417 1.00 41.72 91 ILE A O 1
ATOM 730 N N . TYR A 1 92 ? 16.625 -13.691 13.335 1.00 39.16 92 TYR A N 1
ATOM 731 C CA . TYR A 1 92 ? 16.344 -12.919 14.551 1.00 39.16 92 TYR A CA 1
ATOM 732 C C . TYR A 1 92 ? 15.334 -13.627 15.457 1.00 39.16 92 TYR A C 1
ATOM 734 O O . TYR A 1 92 ? 14.224 -13.163 15.690 1.0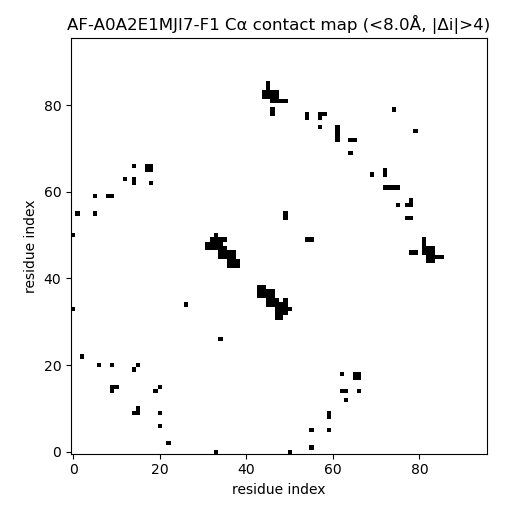0 39.16 92 TYR A O 1
ATOM 742 N N . LYS A 1 93 ? 15.779 -14.739 16.055 1.00 41.75 93 LYS A N 1
ATOM 743 C CA . LYS A 1 93 ? 15.496 -14.957 17.478 1.00 41.75 93 LYS A CA 1
ATOM 744 C C . LYS A 1 93 ? 16.326 -13.934 18.265 1.00 41.75 93 LYS A C 1
ATOM 746 O O . LYS A 1 93 ? 17.474 -14.205 18.593 1.00 41.75 93 LYS A O 1
ATOM 751 N N . VAL A 1 94 ? 15.762 -12.764 18.539 1.00 32.84 94 VAL A N 1
ATOM 752 C CA . VAL A 1 94 ? 16.205 -11.891 19.640 1.00 32.84 94 VAL A CA 1
ATOM 753 C C . VAL A 1 94 ? 15.101 -12.037 20.685 1.00 32.84 94 VAL A C 1
ATOM 755 O O . VAL A 1 94 ? 13.980 -11.615 20.442 1.00 32.84 94 VAL A O 1
ATOM 758 N N . ILE A 1 95 ? 15.201 -13.046 21.554 1.00 34.47 95 ILE A N 1
ATOM 759 C CA . ILE A 1 95 ? 15.649 -12.927 22.953 1.00 34.47 95 ILE A CA 1
ATOM 760 C C . ILE A 1 95 ? 14.998 -11.722 23.649 1.00 34.47 95 ILE A C 1
ATOM 762 O O . ILE A 1 95 ? 15.433 -10.601 23.427 1.00 34.47 95 ILE A O 1
ATOM 766 N N . GLN A 1 96 ? 13.981 -12.067 24.454 1.00 38.66 96 GLN A N 1
ATOM 767 C CA . GLN A 1 96 ? 13.371 -11.403 25.622 1.00 38.66 96 GLN A CA 1
ATOM 768 C C . GLN A 1 96 ? 13.239 -9.879 25.644 1.00 38.66 96 GLN A C 1
ATOM 770 O O . GLN A 1 96 ? 14.268 -9.182 25.742 1.00 38.66 96 GLN A O 1
#

Sequence (96 aa):
MPVDALKDAWEKNNLKNSVELTISGCLGPCKMHNVCVLMTENNQIWLGELRENAHFEALVKWACDISKNRPEVKIPEILLTHQFNHKPLDIYKVIQ

Mean predicted aligned error: 7.35 Å

Nearest PDB structures (foldseek):
  8chv-assembly1_B  TM=3.842E-01  e=2.774E+00  Homo sapiens
  3k44-assembly4_D  TM=3.583E-01  e=4.642E+00  Drosophila melanogaster
  3k44-assembly1_A  TM=3.502E-01  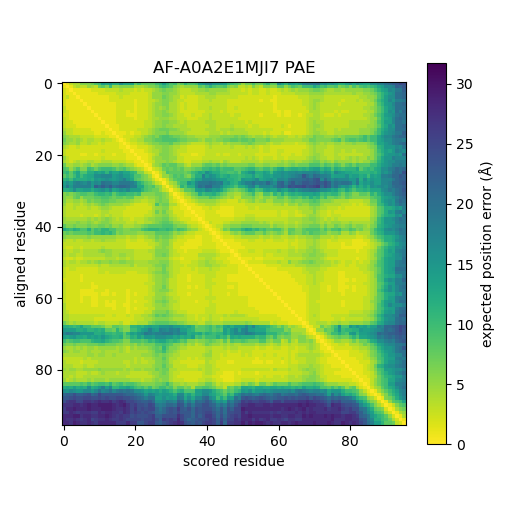e=4.950E+00  Drosophila melanogaster
  9cx8-assembly1_B  TM=3.153E-01  e=4.950E+00  Homo sapiens
  2o2t-assembly1_A  TM=2.628E-01  e=6.404E+00  Homo sapiens